Protein AF-D0MFB3-F1 (afdb_monomer_lite)

Foldseek 3Di:
DDDDDDDDDPVVVVVLVVVCVVVVHDSVVSVVVVCVVVVVPDPPPPVPCPVVNVVVVVVVVVCCVVPPDPPPDDDDPVVVVVVVVVVVVVD

Organism: Rhodothermus marinus (strain ATCC 43812 / DSM 4252 / R-10) (NCBI:txid518766)

Secondary structure (DSSP, 8-state):
---------HHHHHHHHHHHHHHTS-HHHHHHHHHHHHHHHS--------HHHHHHHHHHHHHHHHTPPPTT----HHHHHHHHHHHHT--

Sequence (91 aa):
MIRKQFYITAEQDQAIRQLARQQGVSESEVVRRVLEAALGQLPLPSRERSEAVERLLENCRQLGAQHQLPAGFRFNRAACYQEREARQLFD

Radius of gyration: 29.96 Å; chains: 1; bounding box: 64×34×67 Å

pLDDT: mean 86.5, std 12.46, range [47.16, 98.44]

Structure (mmCIF, N/CA/C/O backbone):
data_AF-D0MFB3-F1
#
_entry.id   AF-D0MFB3-F1
#
loop_
_atom_site.group_PDB
_atom_site.id
_atom_site.type_symbol
_atom_site.label_atom_id
_atom_site.label_alt_id
_atom_site.label_comp_id
_atom_site.label_asym_id
_atom_site.label_entity_id
_atom_site.label_seq_id
_atom_site.pdbx_PDB_ins_code
_atom_site.Cartn_x
_atom_site.Cartn_y
_atom_site.Cartn_z
_atom_site.occupancy
_atom_site.B_iso_or_equiv
_atom_site.auth_seq_id
_atom_site.auth_comp_id
_atom_site.auth_asym_id
_atom_site.auth_atom_id
_atom_site.pdbx_PDB_model_num
ATOM 1 N N . MET A 1 1 ? 0.683 -14.705 3.102 1.00 72.94 1 MET A N 1
ATOM 2 C CA . MET A 1 1 ? 0.327 -13.554 3.969 1.00 72.94 1 MET A CA 1
ATOM 3 C C . MET A 1 1 ? 1.603 -12.928 4.510 1.00 72.94 1 MET A C 1
ATOM 5 O O . MET A 1 1 ? 2.556 -13.658 4.744 1.00 72.94 1 MET A O 1
ATOM 9 N N . ILE A 1 2 ? 1.639 -11.607 4.695 1.00 88.69 2 ILE A N 1
ATOM 10 C CA . ILE A 1 2 ? 2.784 -10.899 5.291 1.00 88.69 2 ILE A CA 1
ATOM 11 C C . ILE A 1 2 ? 2.453 -10.623 6.762 1.00 88.69 2 ILE A C 1
ATOM 13 O O . ILE A 1 2 ? 1.425 -10.011 7.044 1.00 88.69 2 ILE A O 1
ATOM 17 N N . ARG A 1 3 ? 3.306 -11.058 7.700 1.00 90.75 3 ARG A N 1
ATOM 18 C CA . ARG A 1 3 ? 3.121 -10.778 9.133 1.00 90.75 3 ARG A CA 1
ATOM 19 C C . ARG A 1 3 ? 3.476 -9.320 9.419 1.00 90.75 3 ARG A C 1
ATOM 21 O O . ARG A 1 3 ? 4.577 -8.875 9.101 1.00 90.75 3 ARG A O 1
ATOM 28 N N . LYS A 1 4 ? 2.551 -8.588 10.034 1.00 90.94 4 LYS A N 1
ATOM 29 C CA . LYS A 1 4 ? 2.761 -7.227 10.536 1.00 90.94 4 LYS A CA 1
ATOM 30 C C . LYS A 1 4 ? 2.489 -7.205 12.039 1.00 90.94 4 LYS A C 1
ATOM 32 O O . LYS A 1 4 ? 1.645 -7.955 12.519 1.00 90.94 4 LYS A O 1
ATOM 37 N N . GLN A 1 5 ? 3.231 -6.375 12.762 1.00 93.50 5 GLN A N 1
ATOM 38 C CA . GLN A 1 5 ? 3.039 -6.104 14.185 1.00 93.50 5 GLN A CA 1
ATOM 39 C C . GLN A 1 5 ? 2.966 -4.588 14.345 1.00 93.50 5 GLN A C 1
ATOM 41 O O . GLN A 1 5 ? 3.792 -3.874 13.780 1.00 93.50 5 GLN A O 1
ATOM 46 N N . PHE A 1 6 ? 1.956 -4.107 15.058 1.00 92.81 6 PHE A N 1
ATOM 47 C CA . PHE A 1 6 ? 1.756 -2.695 15.355 1.00 92.81 6 PHE A CA 1
ATOM 48 C C . PHE A 1 6 ? 1.161 -2.573 16.753 1.00 92.81 6 PHE A C 1
ATOM 50 O O . PHE A 1 6 ? 0.540 -3.511 17.254 1.00 92.81 6 PHE A O 1
ATOM 57 N N . TYR A 1 7 ? 1.394 -1.431 17.386 1.00 97.31 7 TYR A N 1
ATOM 58 C CA . TYR A 1 7 ? 0.838 -1.135 18.696 1.00 97.31 7 TYR A CA 1
ATOM 59 C C . TYR A 1 7 ? -0.587 -0.603 18.546 1.00 97.31 7 TYR A C 1
ATOM 61 O O . TYR A 1 7 ? -0.868 0.179 17.638 1.00 97.31 7 TYR A O 1
ATOM 69 N N . ILE A 1 8 ? -1.464 -1.029 19.447 1.00 96.81 8 ILE A N 1
ATOM 70 C CA . ILE A 1 8 ? -2.849 -0.571 19.569 1.00 96.81 8 ILE A CA 1
ATOM 71 C C . ILE A 1 8 ? -3.130 -0.216 21.025 1.00 96.81 8 ILE A C 1
ATOM 73 O O . ILE A 1 8 ? -2.425 -0.671 21.929 1.00 96.81 8 ILE A O 1
ATOM 77 N N . THR A 1 9 ? -4.154 0.597 21.258 1.00 98.44 9 THR A N 1
ATOM 78 C CA . THR A 1 9 ? -4.619 0.879 22.619 1.00 98.44 9 THR A CA 1
ATOM 79 C C . THR A 1 9 ? -5.374 -0.322 23.193 1.00 98.44 9 THR A C 1
ATOM 81 O O . THR A 1 9 ? -5.873 -1.176 22.457 1.00 98.44 9 THR A O 1
ATOM 84 N N . ALA A 1 10 ? -5.499 -0.384 24.522 1.00 98.00 10 ALA A N 1
ATOM 85 C CA . ALA A 1 10 ? -6.290 -1.424 25.184 1.00 98.00 10 ALA A CA 1
ATOM 86 C C . ALA A 1 10 ? -7.768 -1.401 24.742 1.00 98.00 10 ALA A C 1
ATOM 88 O O . ALA A 1 10 ? -8.385 -2.448 24.563 1.00 98.00 10 ALA A O 1
ATOM 89 N N . GLU A 1 11 ? -8.318 -0.208 24.501 1.00 98.19 11 GLU A N 1
ATOM 90 C CA . GLU A 1 11 ? -9.683 -0.026 23.995 1.00 98.19 11 GLU A CA 1
ATOM 91 C C . GLU A 1 11 ? -9.854 -0.616 22.588 1.00 98.19 11 GLU A C 1
ATOM 93 O O . GLU A 1 11 ? -10.852 -1.281 22.307 1.00 98.19 11 GLU A O 1
ATOM 98 N N . GLN A 1 12 ? -8.860 -0.427 21.712 1.00 97.69 12 GLN A N 1
ATOM 99 C CA . GLN A 1 12 ? -8.856 -1.005 20.367 1.00 97.69 12 GLN A CA 1
ATOM 100 C C . GLN A 1 12 ? -8.770 -2.536 20.406 1.00 97.69 12 GLN A C 1
ATOM 102 O O . GLN A 1 12 ? -9.522 -3.196 19.690 1.00 97.69 12 GLN A O 1
ATOM 107 N N . ASP A 1 13 ? -7.912 -3.107 21.259 1.00 97.81 13 ASP A N 1
ATOM 108 C CA . ASP A 1 13 ? -7.824 -4.563 21.459 1.00 97.81 13 ASP A CA 1
ATOM 109 C C . ASP A 1 13 ? -9.172 -5.140 21.919 1.00 97.81 13 ASP A C 1
ATOM 111 O O . ASP A 1 13 ? -9.686 -6.098 21.333 1.00 97.81 13 ASP A O 1
ATOM 115 N N . GLN A 1 14 ? -9.811 -4.499 22.902 1.00 98.19 14 GLN A N 1
ATOM 116 C CA . GLN A 1 14 ? -11.126 -4.912 23.383 1.00 98.19 14 GLN A CA 1
ATOM 117 C C . GLN A 1 14 ? -12.194 -4.841 22.282 1.00 98.19 14 GLN A C 1
ATOM 119 O O . GLN A 1 14 ? -12.976 -5.786 22.130 1.00 98.19 14 GLN A O 1
ATOM 124 N N . ALA A 1 15 ? -12.227 -3.759 21.503 1.00 97.75 15 ALA A N 1
ATOM 125 C CA . ALA A 1 15 ? -13.175 -3.601 20.403 1.00 97.75 15 ALA A CA 1
ATOM 126 C C . ALA A 1 15 ? -12.986 -4.683 19.325 1.00 97.75 15 ALA A C 1
ATOM 128 O O . ALA A 1 15 ? -13.964 -5.294 18.885 1.00 97.75 15 ALA A O 1
ATOM 129 N N . ILE A 1 16 ? -11.736 -4.986 18.953 1.00 97.69 16 ILE A N 1
ATOM 130 C CA . ILE A 1 16 ? -11.410 -6.041 17.981 1.00 97.69 16 ILE A CA 1
ATOM 131 C C . ILE A 1 16 ? -11.878 -7.407 18.495 1.00 97.69 16 ILE A C 1
ATOM 133 O O . ILE A 1 16 ? -12.538 -8.144 17.760 1.00 97.69 16 ILE A O 1
ATOM 137 N N . ARG A 1 17 ? -11.607 -7.733 19.766 1.00 97.81 17 ARG A N 1
ATOM 138 C CA . ARG A 1 17 ? -12.045 -8.994 20.392 1.00 97.81 17 ARG A CA 1
ATOM 139 C C . ARG A 1 17 ? -13.559 -9.144 20.414 1.00 97.81 17 ARG A C 1
ATOM 141 O O . ARG A 1 17 ? -14.073 -10.224 20.123 1.00 97.81 17 ARG A O 1
ATOM 148 N N . GLN A 1 18 ? -14.279 -8.087 20.787 1.00 98.06 18 GLN A N 1
ATOM 149 C CA . GLN A 1 18 ? -15.742 -8.108 20.814 1.00 98.06 18 GLN A CA 1
ATOM 150 C 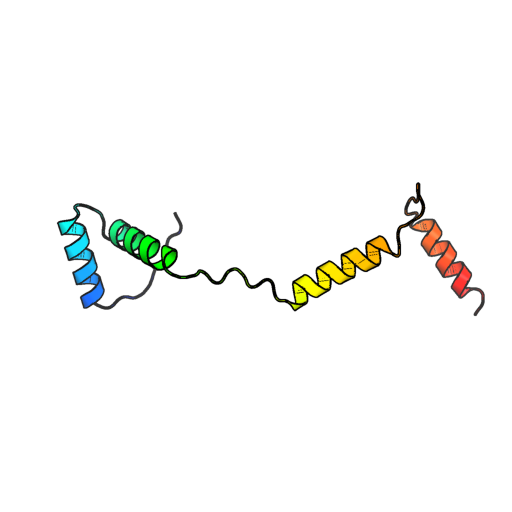C . GLN A 1 18 ? -16.309 -8.335 19.414 1.00 98.06 18 GLN A C 1
ATOM 152 O O . GLN A 1 18 ? -17.156 -9.211 19.236 1.00 98.06 18 GLN A O 1
ATOM 157 N N . LEU A 1 19 ? -15.792 -7.616 18.418 1.00 97.38 19 LEU A N 1
ATOM 158 C CA . LEU A 1 19 ? -16.248 -7.734 17.038 1.00 97.38 19 LEU A CA 1
ATOM 159 C C . LEU A 1 19 ? -15.937 -9.119 16.449 1.00 97.38 19 LEU A C 1
ATOM 161 O O . LEU A 1 19 ? -16.788 -9.714 15.791 1.00 97.38 19 LEU A O 1
ATOM 165 N N . ALA A 1 20 ? -14.761 -9.673 16.752 1.00 98.12 20 ALA A N 1
ATOM 166 C CA . ALA A 1 20 ? -14.364 -11.019 16.341 1.00 98.12 20 ALA A CA 1
ATOM 167 C C . ALA A 1 20 ? -15.325 -12.085 16.886 1.00 98.12 20 ALA A C 1
ATOM 169 O O . ALA A 1 20 ? -15.804 -12.936 16.136 1.00 98.12 20 ALA A O 1
ATOM 170 N N . ARG A 1 21 ? -15.681 -11.986 18.176 1.00 97.81 21 ARG A N 1
ATOM 171 C CA . ARG A 1 21 ? -16.660 -12.880 18.817 1.00 97.81 21 ARG A CA 1
ATOM 172 C C . ARG A 1 21 ? -18.050 -12.749 18.205 1.00 97.81 21 ARG A C 1
ATOM 174 O O . ARG A 1 21 ? -18.671 -13.766 17.921 1.00 97.81 21 ARG A O 1
ATOM 181 N N . GLN A 1 22 ? -18.521 -11.523 17.985 1.00 97.44 22 GLN A N 1
ATOM 182 C CA . GLN A 1 22 ? -19.835 -11.266 17.385 1.00 97.4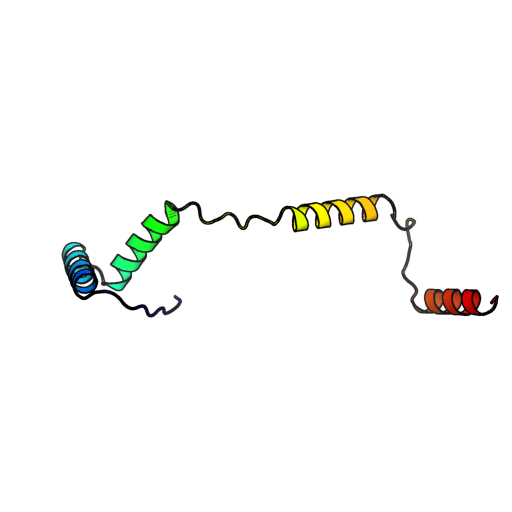4 22 GLN A CA 1
ATOM 183 C C . GLN A 1 22 ? -19.942 -11.823 15.960 1.00 97.44 22 GLN A C 1
ATOM 185 O O . GLN A 1 22 ? -20.992 -12.326 15.575 1.00 97.44 22 GLN A O 1
ATOM 190 N N . GLN A 1 23 ? -18.856 -11.754 15.188 1.00 96.56 23 GLN A N 1
ATOM 191 C CA . GLN A 1 23 ? -18.812 -12.223 13.801 1.00 96.56 23 GLN A CA 1
ATOM 192 C C . GLN A 1 23 ? -18.399 -13.696 13.654 1.00 96.56 23 GLN A C 1
ATOM 194 O O . GLN A 1 23 ? -18.450 -14.225 12.545 1.00 96.56 23 GLN A O 1
ATOM 199 N N . GLY A 1 24 ? -17.967 -14.358 14.733 1.00 97.38 24 GLY A N 1
ATOM 200 C CA . GLY A 1 24 ? -17.487 -15.742 14.690 1.00 97.38 24 GLY A CA 1
ATOM 201 C C . GLY A 1 24 ? -16.201 -15.930 13.875 1.00 97.38 24 GLY A C 1
ATOM 202 O O . GLY A 1 24 ? -16.010 -16.976 13.261 1.00 97.38 24 GLY A O 1
ATOM 203 N N . VAL A 1 25 ? -15.325 -14.921 13.837 1.00 97.81 25 VAL A N 1
ATOM 204 C CA . VAL A 1 25 ? -14.052 -14.951 13.093 1.00 97.81 25 VAL A CA 1
ATOM 205 C C . VAL A 1 25 ? -12.869 -14.633 14.008 1.00 97.81 25 VAL A C 1
ATOM 207 O O . VAL A 1 25 ? -13.042 -14.266 15.168 1.00 97.81 25 VAL A O 1
ATOM 210 N N . SER A 1 26 ? -11.641 -14.773 13.503 1.00 97.44 26 SER A N 1
ATOM 211 C CA . SER A 1 26 ? -10.444 -14.387 14.255 1.00 97.44 26 SER A CA 1
ATOM 212 C C . SER A 1 26 ? -10.264 -12.865 14.305 1.00 97.44 26 SER A C 1
ATOM 214 O O . SER A 1 26 ? -10.685 -12.138 13.406 1.00 97.44 26 SER A O 1
ATOM 216 N N . GLU A 1 27 ? -9.562 -12.373 15.327 1.00 96.62 27 GLU A N 1
ATOM 217 C CA . GLU A 1 27 ? -9.204 -10.951 15.459 1.00 96.62 27 GLU A CA 1
ATOM 218 C C . GLU A 1 27 ? -8.443 -10.434 14.225 1.00 96.62 27 GLU A C 1
ATOM 220 O O . GLU A 1 27 ? -8.699 -9.338 13.730 1.00 96.62 27 GLU A O 1
ATOM 225 N N . SER A 1 28 ? -7.551 -11.255 13.661 1.00 95.31 28 SER A N 1
ATOM 226 C CA . SER A 1 28 ? -6.810 -10.907 12.444 1.00 95.31 28 SER A CA 1
ATOM 227 C C . SER A 1 28 ? -7.716 -10.756 11.222 1.00 95.31 28 SER A C 1
ATOM 229 O O . SER A 1 28 ? -7.450 -9.909 10.373 1.00 95.31 28 SER A O 1
ATOM 231 N N . GLU A 1 29 ? -8.781 -11.552 11.127 1.00 96.50 29 GLU A N 1
ATOM 232 C CA . GLU A 1 29 ? -9.754 -11.460 10.038 1.00 96.50 29 GLU A CA 1
ATOM 233 C C . GLU A 1 29 ? -10.613 -10.196 10.158 1.00 96.50 29 GLU A C 1
ATOM 235 O O . GLU A 1 29 ? -10.873 -9.536 9.151 1.00 96.50 29 GLU A O 1
ATOM 240 N N . VAL A 1 30 ? -10.976 -9.798 11.383 1.00 97.00 30 VAL A N 1
ATOM 241 C CA . VAL A 1 30 ? -11.616 -8.498 11.640 1.00 97.00 30 VAL A CA 1
ATOM 242 C C . VAL A 1 30 ? -10.724 -7.360 11.152 1.00 97.00 30 VAL A C 1
ATOM 244 O O . VAL A 1 30 ? -11.159 -6.538 10.346 1.00 97.00 30 VAL A O 1
ATOM 247 N N . VAL A 1 31 ? -9.461 -7.340 11.589 1.00 95.38 31 VAL A N 1
ATOM 248 C CA . VAL A 1 31 ? -8.493 -6.310 11.183 1.00 95.38 31 VAL A CA 1
ATOM 249 C C . VAL A 1 31 ? -8.323 -6.300 9.664 1.00 95.38 31 VAL A C 1
ATOM 251 O O . VAL A 1 31 ? -8.321 -5.231 9.059 1.00 95.38 31 VAL A O 1
ATOM 254 N N . ARG A 1 32 ? -8.243 -7.473 9.024 1.00 93.50 32 ARG A N 1
ATOM 255 C CA . ARG A 1 32 ? -8.124 -7.591 7.565 1.00 93.50 32 ARG A CA 1
ATOM 256 C C . ARG A 1 32 ? -9.310 -6.950 6.842 1.00 93.50 32 ARG A C 1
ATOM 258 O O . ARG A 1 32 ? -9.082 -6.154 5.938 1.00 93.50 32 ARG A O 1
ATOM 265 N N . ARG A 1 33 ? -10.548 -7.266 7.240 1.00 94.19 33 ARG A N 1
ATOM 266 C CA . ARG A 1 33 ? -11.772 -6.720 6.620 1.00 94.19 33 ARG A CA 1
ATOM 267 C C . ARG A 1 33 ? -11.888 -5.212 6.807 1.00 94.19 33 ARG A C 1
ATOM 269 O O . ARG A 1 33 ? -12.237 -4.508 5.867 1.00 94.19 33 ARG A O 1
ATOM 276 N N . VAL A 1 34 ? -11.569 -4.717 8.003 1.00 93.00 34 VAL A N 1
ATOM 277 C CA . VAL A 1 34 ? -11.578 -3.276 8.294 1.00 93.00 34 VAL A CA 1
ATOM 278 C C . VAL A 1 34 ? -10.521 -2.552 7.463 1.00 93.00 34 VAL A C 1
ATOM 280 O O . VAL A 1 34 ? -10.827 -1.527 6.861 1.00 93.00 34 VAL A O 1
ATOM 283 N N . LEU A 1 35 ? -9.303 -3.097 7.373 1.00 92.38 35 LEU A N 1
ATOM 284 C CA . LEU A 1 35 ? -8.251 -2.539 6.522 1.00 92.38 35 LEU A CA 1
ATOM 285 C C . LEU A 1 35 ? -8.646 -2.557 5.046 1.00 92.38 35 LEU A C 1
ATOM 287 O O . LEU A 1 35 ? -8.416 -1.572 4.360 1.00 92.38 35 LEU A O 1
ATOM 291 N N . GLU A 1 36 ? -9.247 -3.639 4.555 1.00 90.69 36 GLU A N 1
ATOM 292 C CA . GLU A 1 36 ? -9.714 -3.745 3.169 1.00 90.69 36 GLU A CA 1
ATOM 293 C C . GLU A 1 36 ? -10.793 -2.700 2.854 1.00 90.69 36 GLU A C 1
ATOM 295 O O . GLU A 1 36 ? -10.681 -1.986 1.859 1.00 90.69 36 GLU A O 1
ATOM 300 N N . ALA A 1 37 ? -11.781 -2.535 3.738 1.00 89.69 37 ALA A N 1
ATOM 301 C CA . ALA A 1 37 ? -12.816 -1.516 3.592 1.00 89.69 37 ALA A CA 1
ATOM 302 C C . ALA A 1 37 ? -12.243 -0.090 3.652 1.00 89.69 37 ALA A C 1
ATOM 304 O O . ALA A 1 37 ? -12.592 0.748 2.823 1.00 89.69 37 ALA A O 1
ATOM 305 N N . ALA A 1 38 ? -11.338 0.182 4.596 1.00 89.81 38 ALA A N 1
ATOM 306 C CA . ALA A 1 38 ? -10.714 1.494 4.743 1.00 89.81 38 ALA A CA 1
ATOM 307 C C . ALA A 1 38 ? -9.804 1.832 3.551 1.00 89.81 38 ALA A C 1
ATOM 309 O O . ALA A 1 38 ? -9.895 2.920 2.991 1.00 89.81 38 ALA A O 1
ATOM 310 N N . LEU A 1 39 ? -8.956 0.894 3.122 1.00 87.06 39 LEU A N 1
ATOM 311 C CA . LEU A 1 39 ? -8.045 1.088 1.990 1.00 87.06 39 LEU A CA 1
ATOM 312 C C . LEU A 1 39 ? -8.780 1.156 0.650 1.00 87.06 39 LEU A C 1
ATOM 314 O O . LEU A 1 39 ? -8.315 1.860 -0.237 1.00 87.06 39 LEU A O 1
ATOM 318 N N . GLY A 1 40 ? -9.910 0.459 0.500 1.00 81.56 40 GLY A N 1
ATOM 319 C CA . GLY A 1 40 ? -10.750 0.551 -0.696 1.00 81.56 40 GLY A CA 1
ATOM 320 C C . GLY A 1 40 ? -11.481 1.891 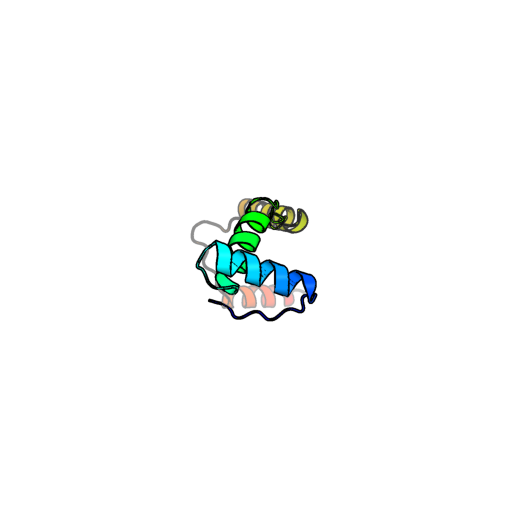-0.832 1.00 81.56 40 GLY A C 1
ATOM 321 O O . GLY A 1 40 ? -11.819 2.286 -1.944 1.00 81.56 40 GLY A O 1
ATOM 322 N N . GLN A 1 41 ? -11.716 2.596 0.280 1.00 78.12 41 GLN A N 1
ATOM 323 C CA . GLN A 1 41 ? -12.327 3.932 0.297 1.00 78.12 41 GLN A CA 1
ATOM 324 C C . GLN A 1 41 ? -11.306 5.061 0.189 1.00 78.12 41 GLN A C 1
ATOM 326 O O . GLN A 1 41 ? -11.636 6.158 -0.261 1.00 78.12 41 GLN A O 1
ATOM 331 N N . LEU A 1 42 ? -10.071 4.813 0.616 1.00 73.12 42 LEU A N 1
ATOM 332 C CA . LEU A 1 42 ? -9.000 5.767 0.416 1.00 73.12 42 LEU A CA 1
ATOM 333 C C . LEU A 1 42 ? -8.668 5.794 -1.078 1.00 73.12 42 LEU A C 1
ATOM 335 O O . LEU A 1 42 ? -8.411 4.734 -1.655 1.00 73.12 42 LEU A O 1
ATOM 339 N N . PRO A 1 43 ? -8.602 6.975 -1.720 1.00 61.03 43 PRO A N 1
ATOM 340 C CA . PRO A 1 43 ? -7.806 7.083 -2.921 1.00 61.03 43 PRO A CA 1
ATOM 341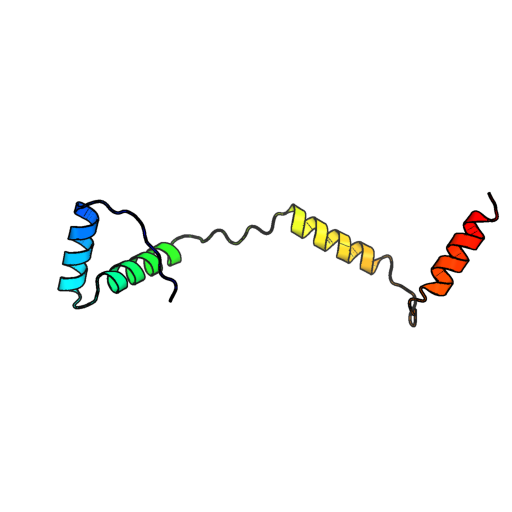 C C . PRO A 1 43 ? -6.390 6.738 -2.470 1.00 61.03 43 PRO A C 1
ATOM 343 O O . PRO A 1 43 ? -5.688 7.569 -1.891 1.00 61.03 43 PRO A O 1
ATOM 346 N N . LEU A 1 44 ? -5.978 5.478 -2.658 1.00 63.28 44 LEU A N 1
ATOM 347 C CA . LEU A 1 44 ? -4.562 5.154 -2.664 1.00 63.28 44 LEU A CA 1
ATOM 348 C C . LEU A 1 44 ? -3.962 6.215 -3.572 1.00 63.28 44 LEU A C 1
ATOM 350 O O . LEU A 1 44 ? -4.511 6.379 -4.668 1.00 63.28 44 LEU A O 1
ATOM 354 N N . PRO A 1 45 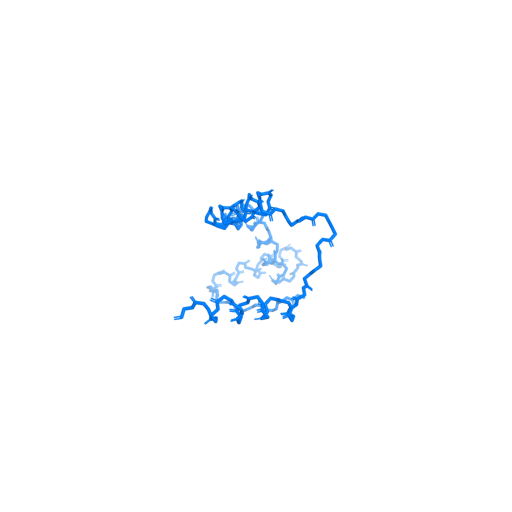? -2.939 6.971 -3.134 1.00 57.09 45 PRO A N 1
ATOM 355 C CA . PRO A 1 45 ? -2.293 7.892 -4.038 1.00 57.09 45 PRO A CA 1
ATOM 356 C C . PRO A 1 45 ? -1.951 7.043 -5.252 1.00 57.09 45 PRO A C 1
ATOM 358 O O . PRO A 1 45 ? -1.130 6.121 -5.162 1.00 57.09 45 PRO A O 1
ATOM 361 N N . SER A 1 46 ? -2.662 7.282 -6.364 1.00 56.16 46 SER A N 1
ATOM 362 C CA . SER A 1 46 ? -2.203 6.832 -7.663 1.00 56.16 46 SER A CA 1
ATOM 363 C C . SER A 1 46 ? -0.783 7.312 -7.636 1.00 56.16 46 SER A C 1
ATOM 365 O O . SER A 1 46 ? -0.612 8.504 -7.386 1.00 56.16 46 SER A O 1
ATOM 367 N N . ARG A 1 47 ? 0.197 6.400 -7.692 1.00 58.00 47 ARG A N 1
ATOM 368 C CA . ARG A 1 47 ? 1.614 6.761 -7.711 1.00 58.00 47 ARG A CA 1
ATOM 369 C C . ARG A 1 47 ? 1.677 7.925 -8.678 1.00 58.00 47 ARG A C 1
ATOM 371 O O . ARG A 1 47 ? 1.488 7.682 -9.868 1.00 58.00 47 ARG A O 1
ATOM 378 N N . GLU A 1 48 ? 1.750 9.155 -8.166 1.00 58.31 48 GLU A N 1
ATOM 379 C CA . GLU A 1 48 ? 1.672 10.324 -9.019 1.00 58.31 48 GLU A CA 1
ATOM 380 C C . GLU A 1 48 ? 2.970 10.178 -9.758 1.00 58.31 48 GLU A C 1
ATOM 382 O O . GLU A 1 48 ? 4.054 10.285 -9.175 1.00 58.31 48 GLU A O 1
ATOM 387 N N . ARG A 1 49 ? 2.870 9.682 -10.989 1.00 58.53 49 ARG A N 1
ATOM 388 C CA . ARG A 1 49 ? 4.042 9.474 -11.797 1.00 58.53 49 ARG A CA 1
ATOM 389 C C . ARG A 1 49 ? 4.521 10.890 -11.973 1.00 58.53 49 ARG A C 1
ATOM 391 O O . ARG A 1 49 ? 3.824 11.682 -12.599 1.00 58.53 49 ARG A O 1
ATOM 398 N N . SER A 1 50 ? 5.591 11.218 -11.250 1.00 75.94 50 SER A N 1
ATOM 399 C CA . SER A 1 50 ? 6.023 12.596 -11.093 1.00 75.94 50 SER A CA 1
ATOM 400 C C . SER A 1 50 ? 6.013 13.226 -12.474 1.00 75.94 50 SER A C 1
ATOM 402 O O . SER A 1 50 ? 6.539 12.633 -13.414 1.00 75.94 50 SER A O 1
ATOM 404 N N . GLU A 1 51 ? 5.384 14.386 -12.624 1.00 79.56 51 GLU A N 1
ATOM 405 C CA . GLU A 1 51 ? 5.313 15.098 -13.901 1.00 79.56 51 GLU A CA 1
ATOM 406 C C . GLU A 1 51 ? 6.710 15.232 -14.547 1.00 79.56 51 GLU A C 1
ATOM 408 O O . GLU A 1 51 ? 6.856 15.276 -15.764 1.00 79.56 51 GLU A O 1
ATOM 413 N N . ALA A 1 52 ? 7.771 15.248 -13.731 1.00 80.81 52 ALA A N 1
ATOM 414 C CA . ALA A 1 52 ? 9.159 15.178 -14.180 1.00 80.81 52 ALA A CA 1
ATOM 415 C C . ALA A 1 52 ? 9.514 13.859 -14.897 1.00 80.81 52 ALA A C 1
ATOM 417 O O . ALA A 1 52 ? 10.192 13.884 -15.920 1.00 80.81 52 ALA A O 1
ATOM 418 N N . VAL A 1 53 ? 9.046 12.714 -14.395 1.00 85.75 53 VAL A N 1
ATOM 419 C CA . VAL A 1 53 ? 9.229 11.392 -15.017 1.00 85.75 53 VAL A CA 1
ATOM 420 C C . VAL A 1 53 ? 8.469 11.305 -16.337 1.00 85.75 53 VAL A C 1
ATOM 422 O O . VAL A 1 53 ? 9.027 10.821 -17.317 1.00 85.75 53 VAL A O 1
ATOM 425 N N . GLU A 1 54 ? 7.233 11.802 -16.401 1.00 88.81 54 GLU A N 1
ATOM 426 C CA . GLU A 1 54 ? 6.481 11.803 -17.664 1.00 88.81 54 GLU A CA 1
ATOM 427 C C . GLU A 1 54 ? 7.119 12.722 -18.710 1.00 88.81 54 GLU A C 1
ATOM 429 O O . GLU A 1 54 ? 7.322 12.309 -19.853 1.00 88.81 54 GLU A O 1
ATOM 434 N N . ARG A 1 55 ? 7.552 13.926 -18.310 1.00 90.19 55 ARG A N 1
ATOM 435 C CA . ARG A 1 55 ? 8.307 14.831 -19.193 1.00 90.19 55 ARG A CA 1
ATOM 436 C C . ARG A 1 55 ? 9.615 14.213 -19.682 1.00 90.19 55 ARG A C 1
ATOM 438 O O . ARG A 1 55 ? 9.949 14.353 -20.855 1.00 90.19 55 ARG A O 1
ATOM 445 N N . LEU A 1 56 ? 10.337 13.499 -18.818 1.00 93.50 56 LEU A N 1
ATOM 446 C CA . LEU A 1 56 ? 11.548 12.780 -19.210 1.00 93.50 56 LEU A CA 1
ATOM 447 C C . LEU A 1 56 ? 11.244 11.717 -20.275 1.00 93.50 56 LEU A C 1
ATOM 449 O O . LEU A 1 56 ? 11.914 11.672 -21.305 1.00 93.50 56 LEU A O 1
ATOM 453 N N . LEU A 1 57 ? 10.228 10.881 -20.047 1.00 94.75 57 LEU A N 1
ATOM 454 C CA . LEU A 1 57 ? 9.858 9.810 -20.975 1.00 94.75 57 LEU A CA 1
ATOM 455 C C . LEU A 1 57 ? 9.366 10.349 -22.324 1.00 94.75 57 LEU A C 1
ATOM 457 O O . LEU A 1 57 ? 9.642 9.741 -23.358 1.00 94.75 57 LEU A O 1
ATOM 461 N N . GLU A 1 58 ? 8.639 11.465 -22.328 1.00 95.38 58 GLU A N 1
ATOM 462 C CA . GLU A 1 58 ? 8.220 12.147 -23.555 1.00 95.38 58 GLU A CA 1
ATOM 463 C C . GLU A 1 58 ? 9.428 12.703 -24.324 1.00 95.38 58 GLU A C 1
ATOM 465 O O . GLU A 1 58 ? 9.583 12.408 -25.509 1.00 95.38 58 GLU A O 1
ATOM 470 N N . ASN A 1 59 ? 10.354 13.385 -23.643 1.00 95.62 59 ASN A N 1
ATOM 471 C CA . ASN A 1 59 ? 11.585 13.885 -24.264 1.00 95.62 59 ASN A CA 1
ATOM 472 C C . ASN A 1 59 ? 12.425 12.755 -24.876 1.00 95.62 59 ASN A C 1
ATOM 474 O O . ASN A 1 59 ? 12.911 12.881 -26.000 1.00 95.62 59 ASN A O 1
ATOM 478 N N . CYS A 1 60 ? 12.573 11.623 -24.178 1.00 95.12 60 CYS A N 1
ATOM 479 C CA . CYS A 1 60 ? 13.287 10.463 -24.714 1.00 95.12 60 CYS A CA 1
ATOM 480 C C . CYS A 1 60 ? 12.624 9.911 -25.985 1.00 95.12 60 CYS A C 1
ATOM 482 O O . CYS A 1 60 ? 13.325 9.547 -26.930 1.00 95.12 60 CYS A O 1
ATOM 484 N N . ARG A 1 61 ? 11.284 9.864 -26.030 1.00 94.56 61 ARG A N 1
ATOM 485 C CA . ARG A 1 61 ? 10.538 9.414 -27.216 1.00 94.56 61 ARG A CA 1
ATOM 486 C C . ARG A 1 61 ? 10.723 10.369 -28.394 1.00 94.56 61 ARG A C 1
ATOM 488 O O . ARG A 1 61 ? 10.981 9.902 -29.501 1.00 94.56 61 ARG A O 1
ATOM 495 N N . GLN A 1 62 ? 10.661 11.678 -28.160 1.00 94.81 62 GLN A N 1
ATOM 496 C CA . GLN A 1 62 ? 10.879 12.688 -29.200 1.00 94.81 62 GLN A CA 1
ATOM 497 C C . GLN A 1 62 ? 12.304 12.638 -29.760 1.00 94.81 62 GLN A C 1
ATOM 499 O O . GLN A 1 62 ? 12.475 12.606 -30.978 1.00 94.81 62 GLN A O 1
ATOM 504 N N . LEU A 1 63 ? 13.318 12.536 -28.894 1.00 92.38 63 LEU A N 1
ATOM 505 C CA . LEU A 1 63 ? 14.714 12.382 -29.315 1.00 92.38 63 LEU A CA 1
ATOM 506 C C . LEU A 1 63 ? 14.922 11.109 -30.138 1.00 92.38 63 LEU A C 1
ATOM 508 O O . LEU A 1 63 ? 15.562 11.155 -31.185 1.00 92.38 63 LEU A O 1
ATOM 512 N N . GLY A 1 64 ? 14.345 9.984 -29.707 1.00 89.06 64 GLY A N 1
ATOM 513 C CA . GLY A 1 64 ? 14.406 8.733 -30.463 1.00 89.06 64 GLY A CA 1
ATOM 514 C C . GLY A 1 64 ? 13.722 8.826 -31.830 1.00 89.06 64 GLY A C 1
ATOM 515 O O . GLY A 1 64 ? 14.218 8.262 -32.801 1.00 89.06 64 GLY A O 1
ATOM 516 N N . ALA A 1 65 ? 12.612 9.564 -31.927 1.00 89.75 65 ALA A N 1
ATOM 517 C CA . ALA A 1 65 ? 11.902 9.775 -33.186 1.00 89.75 65 ALA A CA 1
ATOM 518 C C . ALA A 1 65 ? 12.658 10.705 -34.151 1.00 89.75 65 ALA A C 1
ATOM 520 O O . ALA A 1 65 ? 12.630 10.466 -35.356 1.00 89.75 65 ALA A O 1
ATOM 521 N N . GLN A 1 66 ? 13.331 11.738 -33.635 1.00 91.06 66 GLN A N 1
ATOM 522 C CA . GLN A 1 66 ? 14.110 12.695 -34.430 1.00 91.06 66 GLN A CA 1
ATOM 523 C C . GLN A 1 66 ? 15.466 12.131 -34.872 1.00 91.06 66 GLN A C 1
ATOM 525 O O . GLN A 1 66 ? 15.916 12.404 -35.981 1.00 91.06 66 GLN A O 1
ATOM 530 N N . HIS A 1 67 ? 16.105 11.322 -34.027 1.00 85.81 67 HIS A N 1
ATOM 531 C CA . HIS A 1 67 ? 17.427 10.746 -34.273 1.00 85.81 67 HIS A CA 1
ATOM 532 C C . HIS A 1 67 ? 17.346 9.248 -34.562 1.00 85.81 67 HIS A C 1
ATOM 534 O O . HIS A 1 67 ? 18.082 8.442 -33.986 1.00 85.81 67 HIS A O 1
ATOM 540 N N . GLN A 1 68 ? 16.441 8.863 -35.463 1.00 84.06 68 GLN A N 1
ATOM 541 C CA . GLN A 1 68 ? 16.386 7.485 -35.929 1.00 84.06 68 GLN A CA 1
ATOM 542 C C . GLN A 1 68 ? 17.662 7.149 -36.694 1.00 84.06 68 GLN A C 1
ATOM 544 O O . GLN A 1 68 ? 18.089 7.867 -37.600 1.00 84.06 68 GLN A O 1
ATOM 549 N N . LEU A 1 69 ? 18.274 6.032 -36.317 1.00 84.69 69 LEU A N 1
ATOM 550 C CA . LEU A 1 69 ? 19.412 5.502 -37.045 1.00 84.69 69 LEU A CA 1
ATOM 551 C C . LEU A 1 69 ? 18.936 5.006 -38.419 1.00 84.69 69 LEU A C 1
ATOM 553 O O . LEU A 1 69 ? 17.812 4.507 -38.529 1.00 84.69 69 LEU A O 1
ATOM 557 N N . PRO A 1 70 ? 19.771 5.117 -39.466 1.00 86.00 70 PRO A N 1
ATOM 558 C CA . PRO A 1 70 ? 19.418 4.633 -40.793 1.00 86.00 70 PRO A CA 1
ATOM 559 C C . PRO A 1 70 ? 18.972 3.169 -40.774 1.00 86.00 70 PRO A C 1
ATOM 561 O O . PRO A 1 70 ? 19.472 2.356 -39.990 1.00 86.00 70 PRO A O 1
ATOM 564 N N . ALA A 1 71 ? 18.058 2.815 -41.678 1.00 84.44 71 ALA A N 1
ATOM 565 C CA . ALA A 1 71 ? 17.628 1.433 -41.842 1.00 84.44 71 ALA A CA 1
ATOM 566 C C . ALA A 1 71 ? 18.844 0.519 -42.083 1.00 84.44 71 ALA A C 1
ATOM 568 O O . ALA A 1 71 ? 19.680 0.789 -42.944 1.00 84.44 71 ALA A O 1
ATOM 569 N N . GLY A 1 72 ? 18.954 -0.558 -41.298 1.00 85.31 72 GLY A N 1
ATOM 570 C CA . GLY A 1 72 ? 20.082 -1.492 -41.370 1.00 85.31 72 GLY A CA 1
ATOM 571 C C . GLY A 1 72 ? 21.324 -1.085 -40.570 1.00 85.31 72 GLY A C 1
ATOM 572 O O . GLY A 1 72 ? 22.319 -1.811 -40.612 1.00 85.31 72 GLY A O 1
ATOM 573 N N . PHE A 1 73 ? 21.282 0.017 -39.811 1.00 85.25 73 PHE A N 1
ATOM 574 C CA . PHE A 1 73 ? 22.372 0.382 -38.909 1.00 85.25 73 PHE A CA 1
ATOM 575 C C . PHE A 1 73 ? 22.677 -0.756 -37.926 1.00 85.25 73 PHE A C 1
ATOM 577 O O . PHE A 1 73 ? 21.800 -1.258 -37.220 1.00 85.25 73 PHE A O 1
ATOM 584 N N . ARG A 1 74 ? 23.953 -1.140 -37.854 1.00 86.31 74 ARG A N 1
ATOM 585 C CA . ARG A 1 74 ? 24.476 -2.070 -36.853 1.00 86.31 74 ARG A CA 1
ATOM 586 C C . ARG A 1 74 ? 25.556 -1.372 -36.057 1.00 86.31 74 ARG A C 1
ATOM 588 O O . ARG A 1 74 ? 26.533 -0.886 -36.619 1.00 86.31 74 ARG A O 1
ATOM 595 N N . PHE A 1 75 ? 25.386 -1.360 -34.741 1.00 87.44 75 PHE A N 1
ATOM 596 C CA . PHE A 1 75 ? 26.390 -0.813 -33.847 1.00 87.44 75 PHE A CA 1
ATOM 597 C C . PHE A 1 75 ? 27.695 -1.611 -33.970 1.00 87.44 75 PHE A C 1
ATOM 599 O O . PHE A 1 75 ? 27.721 -2.815 -33.708 1.00 87.44 75 PHE A O 1
ATOM 606 N N . ASN A 1 76 ? 28.778 -0.934 -34.355 1.00 89.50 76 ASN A N 1
ATOM 607 C CA . ASN A 1 76 ? 30.119 -1.502 -34.396 1.00 89.50 76 ASN A CA 1
ATOM 608 C C . ASN A 1 76 ? 31.034 -0.706 -33.467 1.00 89.50 76 ASN A C 1
ATOM 610 O O . ASN A 1 76 ? 31.541 0.360 -33.810 1.00 89.50 76 ASN A O 1
ATOM 614 N N . ARG A 1 77 ? 31.274 -1.275 -32.287 1.00 88.38 77 ARG A N 1
ATOM 615 C CA . ARG A 1 77 ? 32.102 -0.661 -31.249 1.00 88.38 77 ARG A CA 1
ATOM 616 C C . ARG A 1 77 ? 33.526 -0.353 -31.726 1.00 88.38 77 ARG A C 1
ATOM 618 O O . ARG A 1 77 ? 34.061 0.685 -31.355 1.00 88.38 77 ARG A O 1
ATOM 625 N N . ALA A 1 78 ? 34.131 -1.234 -32.526 1.00 90.44 78 ALA A N 1
ATOM 626 C CA . ALA A 1 78 ? 35.493 -1.036 -33.022 1.00 90.44 78 ALA A CA 1
ATOM 627 C C . ALA A 1 78 ? 35.567 0.160 -33.981 1.00 90.44 78 ALA A C 1
ATOM 629 O O . ALA A 1 78 ? 36.462 0.990 -33.849 1.00 90.44 78 ALA A O 1
ATOM 630 N N . ALA A 1 79 ? 34.574 0.299 -34.865 1.00 85.88 79 ALA A N 1
ATOM 631 C CA . ALA A 1 79 ? 34.473 1.442 -35.769 1.00 85.88 79 ALA A CA 1
ATOM 632 C C . ALA A 1 79 ? 34.315 2.768 -35.004 1.00 85.88 79 ALA A C 1
ATOM 634 O O . ALA A 1 79 ? 34.968 3.747 -35.345 1.00 85.88 79 ALA A O 1
ATOM 635 N N . CYS A 1 80 ? 33.526 2.796 -33.921 1.00 85.00 80 CYS A N 1
ATOM 636 C CA . CYS A 1 80 ? 33.374 4.000 -33.096 1.00 85.00 80 CYS A CA 1
ATOM 637 C C . CYS A 1 80 ? 34.684 4.438 -32.419 1.00 85.00 80 CYS A C 1
ATOM 639 O O . CYS A 1 80 ? 34.918 5.635 -32.262 1.00 85.00 80 CYS A O 1
ATOM 641 N N . TYR A 1 81 ? 35.535 3.496 -31.999 1.00 86.00 81 TYR A N 1
ATOM 642 C CA . TYR A 1 81 ? 36.843 3.843 -31.433 1.00 86.00 81 TYR A CA 1
ATOM 643 C C . TYR A 1 81 ? 37.815 4.327 -32.500 1.00 86.00 81 TYR A C 1
ATOM 645 O O . TYR A 1 81 ? 38.461 5.343 -32.279 1.00 86.00 81 TYR A O 1
ATOM 653 N N . GLN A 1 82 ? 37.835 3.686 -33.669 1.00 85.69 82 GLN A N 1
ATOM 654 C CA . GLN A 1 82 ? 38.644 4.138 -34.803 1.00 85.69 82 GLN A CA 1
ATOM 655 C C . GLN A 1 82 ? 38.243 5.545 -35.262 1.00 85.69 82 GLN A C 1
ATOM 657 O O . GLN A 1 82 ? 39.105 6.378 -35.515 1.00 85.69 82 GLN A O 1
ATOM 662 N N . GLU A 1 83 ? 36.943 5.850 -35.316 1.00 82.06 83 GLU A N 1
ATOM 663 C CA . GLU A 1 83 ? 36.438 7.187 -35.651 1.00 82.06 83 GLU A CA 1
ATOM 664 C C . GLU A 1 83 ? 36.826 8.228 -34.588 1.00 82.06 83 GLU A C 1
ATOM 666 O O . GLU A 1 83 ? 37.200 9.353 -34.921 1.00 82.06 83 GLU A O 1
ATOM 671 N N . ARG A 1 84 ? 36.775 7.858 -33.302 1.00 80.81 84 ARG A N 1
ATOM 672 C CA . ARG A 1 84 ? 37.200 8.729 -32.198 1.00 80.81 84 ARG A CA 1
ATOM 673 C C . ARG A 1 84 ? 38.706 8.994 -32.225 1.00 80.81 84 ARG A C 1
ATOM 675 O O . ARG A 1 84 ? 39.102 10.139 -32.046 1.00 80.81 84 ARG A O 1
ATOM 682 N N . GLU A 1 85 ? 39.517 7.965 -32.445 1.00 81.6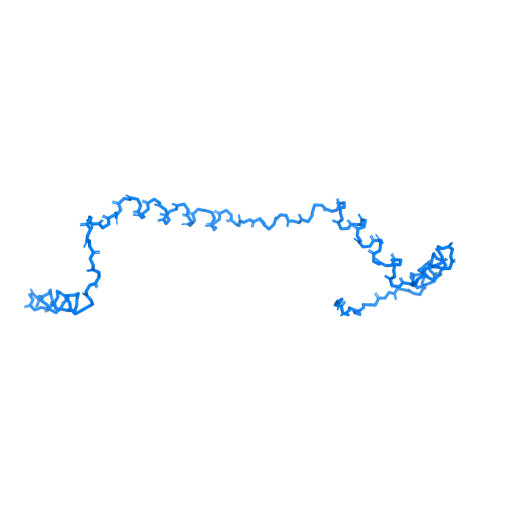2 85 GLU A N 1
ATOM 683 C CA . GLU A 1 85 ? 40.974 8.073 -32.582 1.00 81.62 85 GLU A CA 1
ATOM 684 C C . GLU A 1 85 ? 41.343 8.916 -33.808 1.00 81.62 85 GLU A C 1
ATOM 686 O O . GLU A 1 85 ? 42.163 9.821 -33.701 1.00 81.62 85 GLU A O 1
ATOM 691 N N . ALA A 1 86 ? 40.664 8.711 -34.941 1.00 79.12 86 ALA A N 1
ATOM 692 C CA . ALA A 1 86 ? 40.849 9.517 -36.145 1.00 79.12 86 ALA A CA 1
ATOM 693 C C . ALA A 1 86 ? 40.494 10.994 -35.921 1.00 79.12 86 ALA A C 1
ATOM 695 O O . ALA A 1 86 ? 41.207 11.863 -36.408 1.00 79.12 86 ALA A O 1
ATOM 696 N N . ARG A 1 87 ? 39.437 11.301 -35.155 1.00 77.88 87 ARG A N 1
ATOM 697 C CA . ARG A 1 87 ? 39.095 12.687 -34.778 1.00 77.88 87 ARG A CA 1
ATOM 698 C C . ARG A 1 87 ? 40.119 13.329 -33.840 1.00 77.88 87 ARG A C 1
ATOM 700 O O . ARG A 1 87 ? 40.265 14.539 -33.879 1.00 77.88 87 ARG A O 1
ATOM 707 N N . GLN A 1 88 ? 40.810 12.538 -33.020 1.00 66.38 88 GLN A N 1
ATOM 708 C CA . GLN A 1 88 ? 41.861 13.011 -32.108 1.00 66.38 88 GLN A CA 1
ATOM 709 C C . GLN A 1 88 ? 43.243 13.129 -32.770 1.00 66.38 88 GLN A C 1
ATOM 711 O O . GLN A 1 88 ? 44.156 13.656 -32.152 1.00 66.38 88 GLN A O 1
ATOM 716 N N . LEU A 1 89 ? 43.408 12.637 -34.002 1.00 56.31 89 LEU A N 1
ATOM 717 C CA . LEU A 1 89 ? 44.646 12.735 -34.788 1.00 56.31 89 LEU A CA 1
ATOM 718 C C . LEU A 1 89 ? 44.733 14.022 -35.635 1.00 56.31 89 LEU A C 1
ATOM 720 O O . LEU A 1 89 ? 45.740 14.228 -36.308 1.00 56.31 89 LEU A O 1
ATOM 724 N N . PHE A 1 90 ? 43.693 14.863 -35.623 1.00 53.56 90 PHE A N 1
ATOM 725 C CA . PHE A 1 90 ? 43.634 16.136 -36.358 1.00 53.56 90 PHE A CA 1
ATOM 726 C C . PHE A 1 90 ? 43.582 17.383 -35.451 1.00 53.56 90 PHE A C 1
ATOM 728 O O . PHE A 1 90 ? 43.329 18.472 -35.964 1.00 53.56 90 PHE A O 1
ATOM 735 N N . ASP A 1 91 ? 43.870 17.226 -34.155 1.00 47.16 91 ASP A N 1
ATOM 736 C CA . ASP A 1 91 ? 44.230 18.302 -33.212 1.00 47.16 91 ASP A CA 1
ATOM 737 C C . ASP A 1 91 ? 45.692 18.116 -32.765 1.00 47.16 91 ASP A C 1
ATOM 739 O O . ASP A 1 91 ? 46.375 19.135 -32.507 1.00 47.16 91 ASP A O 1
#